Protein AF-A0A533UAG1-F1 (afdb_monomer)

Mean predicted aligned error: 14.23 Å

Nearest PDB structures (foldseek):
  2jxn-assembly1_A  TM=7.197E-01  e=2.203E-02  Saccharomyces cerevisiae
  6iqc-assembly1_A  TM=5.351E-01  e=4.562E-02  Saccharolobus solfataricus P2
  2fh0-assembly1_A  TM=7.476E-01  e=1.280E-01  Saccharomyces cerevisiae
  2k6b-assembly1_A  TM=5.299E-01  e=4.041E-02  Homo sapiens
  6iqo-assembly1_A  TM=5.199E-01  e=6.566E-02  Saccharolobus solfataricus P2

Solvent-accessible surface area (backbone atoms only — not comparable to full-atom values): 5749 Å² total; per-residue (Å²): 136,59,74,69,58,55,54,51,50,53,53,52,53,51,51,53,53,53,53,55,51,58,54,52,56,51,49,52,54,52,48,53,60,62,50,66,78,66,66,90,87,73,78,51,38,62,58,50,39,59,76,39,41,38,70,59,17,67,59,45,49,55,53,36,48,71,77,37,47,70,61,33,51,54,47,38,45,52,49,21,51,33,42,72,72,58,80,46,79,69,70,40,27,22,66,62,51,47,65,72,66,104

Radius of gyration: 24.79 Å; Cα contacts (8 Å, |Δi|>4): 69; chains: 1; bounding box: 30×22×79 Å

Sequence (102 aa):
MTEEDKELEILKAKRLREMQKNINEQQKQEDLKAQKLSSPDVPSPREILIKQLGYRGLEVLQNAETQFSNETQLVVIKLAELIQSGEVTETIDGGKLLTLIN

Foldseek 3Di:
DDPVVVVVVVVVVVVVVVVVVVVVVVVVVVVVVVCVVDDDDDDDLQRLLVVQADACQVVLLVVLCVPPVVLSVVLSNVVSVCSVVVVDPHRQYSVNSNVSSD

Structure (mmCIF, N/CA/C/O backbone):
data_AF-A0A533UAG1-F1
#
_entry.id   AF-A0A533UAG1-F1
#
loop_
_atom_site.group_PDB
_atom_site.id
_atom_site.type_symbol
_atom_site.label_atom_id
_atom_site.label_alt_id
_atom_site.label_comp_id
_atom_site.label_asym_id
_atom_site.label_entity_id
_atom_site.label_seq_id
_atom_site.pdbx_PDB_ins_code
_atom_site.Cartn_x
_atom_site.Cartn_y
_atom_site.Cartn_z
_atom_site.occupancy
_atom_site.B_iso_or_equiv
_atom_site.auth_seq_id
_atom_site.auth_comp_id
_atom_site.auth_asym_id
_atom_site.auth_atom_id
_atom_site.pdbx_PDB_model_num
ATOM 1 N N . MET A 1 1 ? 10.625 7.015 -68.670 1.00 49.84 1 MET A N 1
ATOM 2 C CA . MET A 1 1 ? 10.736 6.727 -67.227 1.00 49.84 1 MET A CA 1
ATOM 3 C C . MET A 1 1 ? 11.949 5.837 -67.062 1.00 49.84 1 MET A C 1
ATOM 5 O O . MET A 1 1 ? 11.928 4.720 -67.572 1.00 49.84 1 MET A O 1
ATOM 9 N N . THR A 1 2 ? 13.036 6.398 -66.537 1.00 57.12 2 THR A N 1
ATOM 10 C CA . THR A 1 2 ? 14.344 5.743 -66.376 1.00 57.12 2 THR A CA 1
ATOM 11 C C . THR A 1 2 ? 14.316 4.777 -65.188 1.00 57.1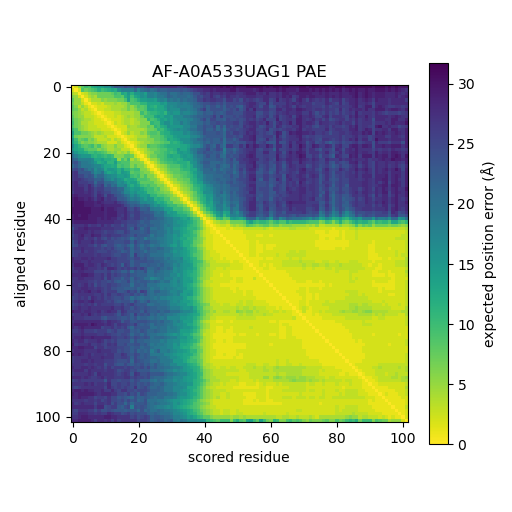2 2 THR A C 1
ATOM 13 O O . THR A 1 2 ? 13.451 4.875 -64.321 1.00 57.12 2 THR A O 1
ATOM 16 N N . GLU A 1 3 ? 15.220 3.797 -65.163 1.00 60.44 3 GLU A N 1
ATOM 17 C CA . GLU A 1 3 ? 15.302 2.797 -64.082 1.00 60.44 3 GLU A CA 1
ATOM 18 C C . GLU A 1 3 ? 15.526 3.437 -62.697 1.00 60.44 3 GLU A C 1
ATOM 20 O O . GLU A 1 3 ? 14.991 2.946 -61.705 1.00 60.44 3 GLU A O 1
ATOM 25 N N . GLU A 1 4 ? 16.179 4.603 -62.659 1.00 59.28 4 GLU A N 1
ATOM 26 C CA . GLU A 1 4 ? 16.394 5.425 -61.460 1.00 59.28 4 GLU A CA 1
ATOM 27 C C . GLU A 1 4 ? 15.088 5.910 -60.798 1.00 59.28 4 GLU A C 1
ATOM 29 O O . GLU A 1 4 ? 15.007 5.986 -59.570 1.00 59.28 4 GLU A O 1
ATOM 34 N N . ASP A 1 5 ? 14.032 6.188 -61.576 1.00 58.75 5 ASP A N 1
ATOM 35 C CA . ASP A 1 5 ? 12.728 6.589 -61.023 1.00 58.75 5 ASP A CA 1
ATOM 36 C C . ASP A 1 5 ? 12.057 5.427 -60.269 1.00 58.75 5 ASP A C 1
ATOM 38 O O . ASP A 1 5 ? 11.463 5.628 -59.207 1.00 58.75 5 ASP A O 1
ATOM 42 N N . LYS A 1 6 ? 12.212 4.189 -60.764 1.00 66.62 6 LYS A N 1
ATOM 43 C CA . LYS A 1 6 ? 11.616 2.992 -60.146 1.00 66.62 6 LYS A CA 1
ATOM 44 C C . LYS A 1 6 ? 12.292 2.635 -58.826 1.00 66.62 6 LYS A C 1
ATOM 46 O O . LYS A 1 6 ? 11.616 2.263 -57.867 1.00 66.62 6 LYS A O 1
ATOM 51 N N . GLU A 1 7 ? 13.615 2.764 -58.748 1.00 68.19 7 GLU A N 1
ATOM 52 C CA . GLU A 1 7 ? 14.356 2.537 -57.501 1.00 68.19 7 GLU A CA 1
ATOM 53 C C . GLU A 1 7 ? 13.987 3.569 -56.428 1.00 68.19 7 GLU A C 1
ATOM 55 O O . GLU A 1 7 ? 13.812 3.223 -55.252 1.00 68.19 7 GLU A O 1
ATOM 60 N N . LEU A 1 8 ? 13.776 4.824 -56.835 1.00 70.75 8 LEU A N 1
ATOM 61 C CA . LEU A 1 8 ? 13.343 5.891 -55.938 1.00 70.75 8 LEU A CA 1
ATOM 62 C C . LEU A 1 8 ? 11.929 5.643 -55.386 1.00 70.75 8 LEU A C 1
ATOM 64 O O . LEU A 1 8 ? 11.669 5.894 -54.204 1.00 70.75 8 LEU A O 1
ATOM 68 N N . GLU A 1 9 ? 11.017 5.124 -56.209 1.00 70.31 9 GLU A N 1
ATOM 69 C CA . GLU A 1 9 ? 9.668 4.730 -55.784 1.00 70.31 9 GLU A CA 1
ATOM 70 C C . GLU A 1 9 ? 9.691 3.562 -54.790 1.00 70.31 9 GLU A C 1
ATOM 72 O O . GLU A 1 9 ? 9.006 3.610 -53.761 1.00 70.31 9 GLU A O 1
ATOM 77 N N . ILE A 1 10 ? 10.533 2.552 -55.030 1.00 75.06 10 ILE A N 1
ATOM 78 C CA . ILE A 1 10 ? 10.705 1.410 -54.121 1.00 75.06 10 ILE A CA 1
ATOM 79 C C . ILE A 1 10 ? 11.248 1.877 -52.762 1.00 75.06 10 ILE A C 1
ATOM 81 O O . ILE A 1 10 ? 10.749 1.453 -51.712 1.00 75.06 10 ILE A O 1
ATOM 85 N N . LEU A 1 11 ? 12.227 2.788 -52.755 1.00 70.56 11 LEU A N 1
ATOM 86 C CA . LEU A 1 11 ? 12.818 3.311 -51.523 1.00 70.56 11 LEU A CA 1
ATOM 87 C C . LEU A 1 11 ? 11.813 4.145 -50.708 1.00 70.56 11 LEU A C 1
ATOM 89 O O . LEU A 1 11 ? 11.730 4.000 -49.484 1.00 70.56 11 LEU A O 1
ATOM 93 N N . LYS A 1 12 ? 10.989 4.963 -51.378 1.00 69.38 12 LYS A N 1
ATOM 94 C CA . LYS A 1 12 ? 9.894 5.721 -50.743 1.00 69.38 12 LYS A CA 1
ATOM 95 C C . LYS A 1 12 ? 8.833 4.792 -50.154 1.00 69.38 12 LYS A C 1
ATOM 97 O O . LYS A 1 12 ? 8.425 4.986 -49.008 1.00 69.38 12 LYS A O 1
ATOM 102 N N . ALA A 1 13 ? 8.438 3.751 -50.888 1.00 69.75 13 ALA A N 1
ATOM 103 C CA . ALA A 1 13 ? 7.471 2.761 -50.418 1.00 69.75 13 ALA A CA 1
ATOM 104 C C . ALA A 1 13 ? 7.981 1.985 -49.192 1.00 69.75 13 ALA A C 1
ATOM 106 O O . ALA A 1 13 ? 7.214 1.701 -48.268 1.00 69.75 13 ALA A O 1
ATOM 107 N N . LYS A 1 14 ? 9.281 1.670 -49.144 1.00 71.56 14 LYS A N 1
ATOM 108 C CA . LYS A 1 14 ? 9.909 1.018 -47.987 1.00 71.56 14 LYS A CA 1
ATOM 109 C C . LYS A 1 14 ? 9.887 1.924 -46.752 1.00 71.56 14 LYS A C 1
ATOM 111 O O . LYS A 1 14 ? 9.421 1.494 -45.699 1.00 71.56 14 LYS A O 1
ATOM 116 N N . ARG A 1 15 ? 10.269 3.194 -46.914 1.00 64.88 15 ARG A N 1
ATOM 117 C CA . ARG A 1 15 ? 10.298 4.184 -45.827 1.00 64.88 15 ARG A CA 1
ATOM 118 C C . ARG A 1 15 ? 8.907 4.482 -45.257 1.00 64.88 15 ARG A C 1
ATOM 120 O O . ARG A 1 15 ? 8.756 4.591 -44.043 1.00 64.88 15 ARG A O 1
ATOM 127 N N . LEU A 1 16 ? 7.883 4.566 -46.111 1.00 66.31 16 LEU A N 1
ATOM 128 C CA . LEU A 1 16 ? 6.488 4.735 -45.677 1.00 66.31 16 LEU A CA 1
ATOM 129 C C . LEU A 1 16 ? 5.990 3.529 -44.871 1.00 66.31 16 LEU A C 1
ATOM 131 O O . LEU A 1 16 ? 5.295 3.698 -43.870 1.00 66.31 16 LEU A O 1
ATOM 135 N N . ARG A 1 17 ? 6.384 2.313 -45.270 1.00 63.19 17 ARG A N 1
ATOM 136 C CA . ARG A 1 17 ? 6.028 1.078 -44.562 1.00 63.19 17 ARG A CA 1
ATOM 137 C C . ARG A 1 17 ? 6.715 0.981 -43.192 1.00 63.19 17 ARG A C 1
ATOM 139 O O . ARG A 1 17 ? 6.103 0.481 -42.255 1.00 63.19 17 ARG A O 1
ATOM 146 N N . GLU A 1 18 ? 7.944 1.479 -43.054 1.00 62.19 18 GLU A N 1
ATOM 147 C CA . GLU A 1 18 ? 8.638 1.570 -41.756 1.00 62.19 18 GLU A CA 1
ATOM 148 C C . GLU A 1 18 ? 7.990 2.600 -40.819 1.00 62.19 18 GLU A C 1
ATOM 150 O O . GLU A 1 18 ? 7.752 2.291 -39.654 1.00 62.19 18 GLU A O 1
ATOM 155 N N . MET A 1 19 ? 7.599 3.780 -41.319 1.00 62.88 19 MET A N 1
ATOM 156 C CA . MET A 1 19 ? 6.888 4.770 -40.491 1.00 62.88 19 MET A CA 1
ATOM 157 C C . MET A 1 19 ? 5.517 4.267 -40.012 1.00 62.88 19 MET A C 1
ATOM 159 O O . MET A 1 19 ? 5.153 4.496 -38.861 1.00 62.88 19 MET A O 1
ATOM 163 N N . GLN A 1 20 ? 4.771 3.542 -40.857 1.00 60.06 20 GLN A N 1
ATOM 164 C CA . GLN A 1 20 ? 3.484 2.947 -40.468 1.00 60.06 20 GLN A CA 1
ATOM 165 C C . GLN A 1 20 ? 3.626 1.888 -39.364 1.00 60.06 20 GLN A C 1
ATOM 167 O O . GLN A 1 20 ? 2.743 1.775 -38.515 1.00 60.06 20 GLN A O 1
ATOM 172 N N . LYS A 1 21 ? 4.733 1.131 -39.341 1.00 60.09 21 LYS A N 1
ATOM 173 C CA . LYS A 1 21 ? 4.994 0.154 -38.271 1.00 60.09 21 LYS A CA 1
ATOM 174 C C . LYS A 1 21 ? 5.193 0.833 -36.913 1.00 60.09 21 LYS A C 1
ATOM 176 O O . LYS A 1 21 ? 4.592 0.391 -35.939 1.00 60.09 21 LYS A O 1
ATOM 181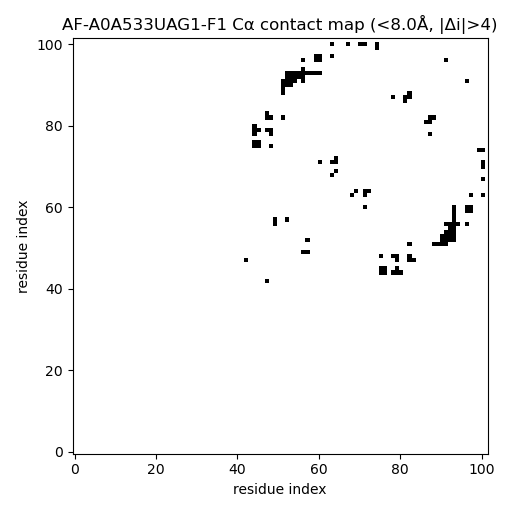 N N . ASN A 1 22 ? 5.933 1.942 -36.869 1.00 54.50 22 ASN A N 1
ATOM 182 C CA . ASN A 1 22 ? 6.213 2.650 -35.615 1.00 54.50 22 ASN A CA 1
ATOM 183 C C . ASN A 1 22 ? 4.961 3.288 -34.987 1.00 54.50 22 ASN A C 1
ATOM 185 O O . ASN A 1 22 ? 4.846 3.330 -33.766 1.00 54.50 22 ASN A O 1
ATOM 189 N N . ILE A 1 23 ? 4.005 3.747 -35.804 1.00 55.31 23 ILE A N 1
ATOM 190 C CA . ILE A 1 23 ? 2.744 4.327 -35.306 1.00 55.31 23 ILE A CA 1
ATOM 191 C C . ILE A 1 23 ? 1.846 3.241 -34.687 1.00 55.31 23 ILE A C 1
ATOM 193 O O . ILE A 1 23 ? 1.238 3.460 -33.641 1.00 55.31 23 ILE A O 1
ATOM 197 N N . ASN A 1 24 ? 1.807 2.047 -35.285 1.00 53.19 24 ASN A N 1
ATOM 198 C CA . ASN A 1 24 ? 0.982 0.936 -34.801 1.00 53.19 24 ASN A CA 1
ATOM 199 C C . ASN A 1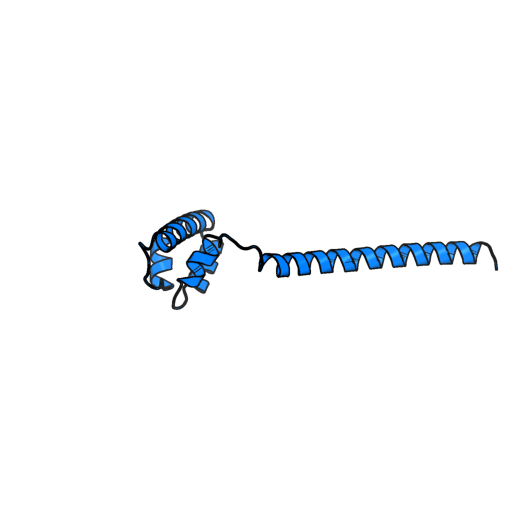 24 ? 1.528 0.332 -33.488 1.00 53.19 24 ASN A C 1
ATOM 201 O O . ASN A 1 24 ? 0.766 -0.051 -32.604 1.00 53.19 24 ASN A O 1
ATOM 205 N N . GLU A 1 25 ? 2.852 0.292 -33.307 1.00 53.41 25 GLU A N 1
ATOM 206 C CA . GLU A 1 25 ? 3.464 -0.191 -32.058 1.00 53.41 25 GLU A CA 1
ATOM 207 C C . GLU A 1 25 ? 3.240 0.757 -30.869 1.00 53.41 25 GLU A C 1
ATOM 209 O O . GLU A 1 25 ? 3.057 0.283 -29.746 1.00 53.41 25 GLU A O 1
ATOM 214 N N . GLN A 1 26 ? 3.192 2.073 -31.104 1.00 51.75 26 GLN A N 1
ATOM 215 C CA . GLN A 1 26 ? 2.866 3.057 -30.065 1.00 51.75 26 GLN A CA 1
ATOM 216 C C . GLN A 1 26 ? 1.386 2.998 -29.673 1.00 51.75 26 GLN A C 1
ATOM 218 O O . GLN A 1 26 ? 1.085 2.907 -28.484 1.00 51.75 26 GLN A O 1
ATOM 223 N N . GLN A 1 27 ? 0.475 2.917 -30.650 1.00 51.53 27 GLN A N 1
ATOM 224 C CA . GLN A 1 27 ? -0.961 2.761 -30.380 1.00 51.53 27 GLN A CA 1
ATOM 225 C C . GLN A 1 27 ? -1.253 1.463 -29.624 1.00 51.53 27 GLN A C 1
ATOM 227 O O . GLN A 1 27 ? -1.928 1.487 -28.603 1.00 51.53 27 GLN A O 1
ATOM 232 N N . LYS A 1 28 ? -0.621 0.343 -30.001 1.00 49.56 28 LYS A N 1
ATOM 233 C CA . LYS A 1 28 ? -0.781 -0.925 -29.278 1.00 49.56 28 LYS A CA 1
ATOM 234 C C . LYS A 1 28 ? -0.295 -0.853 -27.823 1.00 49.56 28 LYS A C 1
ATOM 236 O O . LYS A 1 28 ? -0.856 -1.539 -26.976 1.00 49.56 28 LYS A O 1
ATOM 241 N N . GLN A 1 29 ? 0.715 -0.042 -27.497 1.00 51.03 29 GLN A N 1
ATOM 242 C CA . GLN A 1 29 ? 1.153 0.153 -26.106 1.00 51.03 29 GLN A CA 1
ATOM 243 C C . GLN A 1 29 ? 0.210 1.058 -25.299 1.00 51.03 29 GLN A C 1
ATOM 245 O O . GLN A 1 29 ? 0.050 0.839 -24.096 1.00 51.03 29 GLN A O 1
ATOM 250 N N . GLU A 1 30 ? -0.426 2.040 -25.936 1.00 50.69 30 GLU A N 1
ATOM 251 C CA . GLU A 1 30 ? -1.437 2.897 -25.306 1.00 50.69 30 GLU A CA 1
ATOM 252 C C . GLU A 1 30 ? -2.769 2.153 -25.120 1.00 50.69 30 GLU A C 1
ATOM 254 O O . GLU A 1 30 ? -3.340 2.192 -24.029 1.00 50.69 30 GLU A O 1
ATOM 259 N N . ASP A 1 31 ? -3.183 1.352 -26.104 1.00 48.16 31 ASP A N 1
ATOM 260 C CA . ASP A 1 31 ? -4.330 0.447 -26.007 1.00 48.16 31 ASP A CA 1
ATOM 261 C C . ASP A 1 31 ? -4.100 -0.649 -24.959 1.00 48.16 31 ASP A C 1
ATOM 263 O O . ASP A 1 31 ? -5.003 -0.944 -24.190 1.00 48.16 31 ASP A O 1
ATOM 267 N N . LEU A 1 32 ? -2.890 -1.206 -24.815 1.00 49.22 32 LEU A N 1
ATOM 268 C CA . LEU A 1 32 ? -2.580 -2.151 -23.726 1.00 49.22 32 LEU A CA 1
ATOM 269 C C . LEU A 1 32 ? -2.602 -1.492 -22.334 1.00 49.22 32 LEU A C 1
ATOM 271 O O . LEU A 1 32 ? -2.886 -2.170 -21.343 1.00 49.22 32 LEU A O 1
ATOM 275 N N . LYS A 1 33 ? -2.318 -0.185 -22.230 1.00 47.88 33 LYS A N 1
ATOM 276 C CA . LYS A 1 33 ? -2.474 0.579 -20.978 1.00 47.88 33 LYS A CA 1
ATOM 277 C C . LYS A 1 33 ? -3.942 0.899 -20.686 1.00 47.88 33 LYS A C 1
ATOM 279 O O . LYS A 1 33 ? -4.336 0.825 -19.527 1.00 47.88 33 LYS A O 1
ATOM 284 N N . ALA A 1 34 ? -4.747 1.180 -21.710 1.00 47.66 34 ALA A N 1
ATOM 285 C CA . ALA A 1 34 ? -6.187 1.402 -21.573 1.00 47.66 34 ALA A CA 1
ATOM 286 C C . ALA A 1 34 ? -6.973 0.094 -21.340 1.00 47.66 34 ALA A C 1
ATOM 288 O O . ALA A 1 34 ? -7.948 0.081 -20.597 1.00 47.66 34 ALA A O 1
ATOM 289 N N . GLN A 1 35 ? -6.523 -1.027 -21.907 1.00 43.78 35 GLN A N 1
ATOM 290 C CA . GLN A 1 35 ? -7.190 -2.334 -21.851 1.00 43.78 35 GLN A CA 1
ATOM 291 C C . GLN A 1 35 ? -6.813 -3.156 -20.603 1.00 43.78 35 GLN A C 1
ATOM 293 O O . GLN A 1 35 ? -7.523 -4.095 -20.248 1.00 43.78 35 GLN A O 1
ATOM 298 N N . LYS A 1 36 ? -5.765 -2.761 -19.859 1.00 45.22 36 LYS A N 1
ATOM 299 C CA . LYS A 1 36 ? -5.512 -3.253 -18.488 1.00 45.22 36 LYS A CA 1
ATOM 300 C C . LYS A 1 36 ? -6.526 -2.749 -17.451 1.00 45.22 36 LYS A C 1
ATOM 302 O O . LYS A 1 36 ? -6.567 -3.305 -16.362 1.00 45.22 36 LYS A O 1
ATOM 307 N N . LEU A 1 37 ? -7.364 -1.759 -17.777 1.00 50.41 37 LEU A N 1
ATOM 308 C CA . LEU A 1 37 ? -8.502 -1.367 -16.929 1.00 50.41 37 LEU A CA 1
ATOM 309 C C . LEU A 1 37 ? -9.708 -2.318 -17.061 1.00 50.41 37 LEU A C 1
ATOM 311 O O . LEU A 1 37 ? -10.703 -2.141 -16.364 1.00 50.41 37 LEU A O 1
ATOM 315 N N . SER A 1 38 ? -9.646 -3.319 -17.943 1.00 49.69 38 SER A N 1
ATOM 316 C CA . SER A 1 38 ? -10.788 -4.174 -18.276 1.00 49.69 38 SER A CA 1
ATOM 317 C C . SER A 1 38 ? -10.413 -5.653 -18.379 1.00 49.69 38 SER A C 1
ATOM 319 O O . SER A 1 38 ? -10.763 -6.327 -19.344 1.00 49.69 38 SER A O 1
ATOM 321 N N . SER A 1 39 ? -9.714 -6.176 -17.373 1.00 52.06 39 SER A N 1
ATOM 322 C CA . SER A 1 39 ? -9.827 -7.591 -17.012 1.00 52.06 39 SER A CA 1
ATOM 323 C C . SER A 1 39 ? -10.716 -7.701 -15.767 1.00 52.06 39 SER A C 1
ATOM 325 O O . SER A 1 39 ? -10.271 -7.286 -14.696 1.00 52.06 39 SER A O 1
ATOM 327 N N . PRO A 1 40 ? -11.948 -8.234 -15.854 1.00 65.31 40 PRO A N 1
ATOM 328 C CA . PRO A 1 40 ? -12.570 -8.849 -14.684 1.00 65.31 40 PRO A CA 1
ATOM 329 C C . PRO A 1 40 ? -11.705 -10.089 -14.365 1.00 65.31 40 PRO A C 1
ATOM 331 O O . PRO A 1 40 ? -11.322 -10.824 -15.269 1.00 65.31 40 PRO A O 1
ATOM 334 N N . ASP A 1 41 ? -11.182 -10.302 -13.159 1.00 63.53 41 ASP A N 1
ATOM 335 C CA . ASP A 1 41 ? -12.031 -10.620 -12.012 1.00 63.53 41 ASP A CA 1
ATOM 336 C C . ASP A 1 41 ? -11.339 -10.474 -10.638 1.00 63.53 41 ASP A C 1
ATOM 338 O O . ASP A 1 41 ? -11.960 -10.752 -9.621 1.00 63.53 41 ASP A O 1
ATOM 342 N N . VAL A 1 42 ? -10.073 -10.043 -10.546 1.00 70.81 42 VAL A N 1
ATOM 343 C CA . VAL A 1 42 ? -9.409 -9.902 -9.233 1.00 70.81 42 VAL A CA 1
ATOM 344 C C . VAL A 1 42 ? -8.645 -8.581 -9.157 1.00 70.81 42 VAL A C 1
ATOM 346 O O . VAL A 1 42 ? -7.651 -8.424 -9.869 1.00 70.81 42 VAL A O 1
ATOM 349 N N . PRO A 1 43 ? -9.088 -7.616 -8.327 1.00 84.75 43 PRO A N 1
ATOM 350 C CA . PRO A 1 43 ? -8.331 -6.391 -8.108 1.00 84.75 43 PRO A CA 1
ATOM 351 C C . PRO 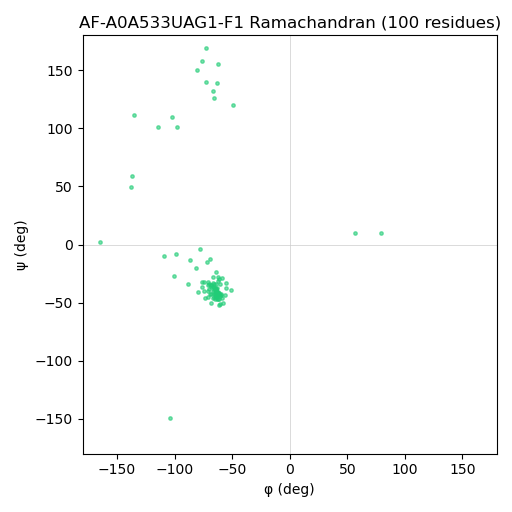A 1 43 ? -6.985 -6.731 -7.459 1.00 84.75 43 PRO A C 1
ATOM 353 O O . PRO A 1 43 ? -6.906 -7.576 -6.566 1.00 84.75 43 PRO A O 1
ATOM 356 N N . SER A 1 44 ? -5.915 -6.074 -7.898 1.00 93.31 44 SER A N 1
ATOM 357 C CA . SER A 1 44 ? -4.600 -6.250 -7.281 1.00 93.31 44 SER A CA 1
ATOM 358 C C . SER A 1 44 ? -4.620 -5.802 -5.809 1.00 93.31 44 SER A C 1
ATOM 360 O O . SER A 1 44 ? -5.411 -4.923 -5.447 1.00 93.31 44 SER A O 1
ATOM 362 N N . PRO A 1 45 ? -3.723 -6.327 -4.949 1.00 94.62 45 PRO A N 1
ATOM 363 C CA . PRO A 1 45 ? -3.647 -5.923 -3.542 1.00 94.62 45 PRO A CA 1
ATOM 364 C C . PRO A 1 45 ? -3.578 -4.405 -3.344 1.00 94.62 45 PRO A C 1
ATOM 366 O O . PRO A 1 45 ? -4.244 -3.829 -2.486 1.00 94.62 45 PRO A O 1
ATOM 369 N N . ARG A 1 46 ? -2.832 -3.732 -4.222 1.00 95.25 46 ARG A N 1
ATOM 370 C CA . ARG A 1 46 ? -2.722 -2.277 -4.236 1.00 95.25 46 ARG A CA 1
ATOM 371 C C . ARG A 1 46 ? -4.053 -1.595 -4.550 1.00 95.25 46 ARG A C 1
ATOM 373 O O . ARG A 1 46 ? -4.409 -0.628 -3.886 1.00 95.25 46 ARG A O 1
ATOM 380 N N . GLU A 1 47 ? -4.791 -2.074 -5.547 1.00 95.12 47 GLU A N 1
ATOM 381 C CA . GLU A 1 47 ? -6.097 -1.510 -5.913 1.00 95.12 47 GLU A CA 1
ATOM 382 C C . GLU A 1 47 ? -7.146 -1.726 -4.822 1.00 95.12 47 GLU A C 1
ATOM 384 O O . GLU A 1 47 ? -7.967 -0.838 -4.591 1.00 95.12 47 GLU A O 1
ATOM 389 N N . ILE A 1 48 ? -7.106 -2.873 -4.137 1.00 94.88 48 ILE A N 1
ATOM 390 C CA . ILE A 1 48 ?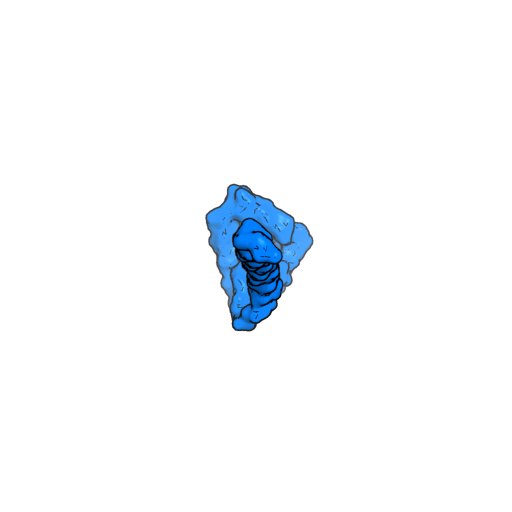 -7.953 -3.147 -2.969 1.00 94.88 48 ILE A CA 1
ATOM 391 C C . ILE A 1 48 ? -7.661 -2.125 -1.874 1.00 94.88 48 ILE A C 1
ATOM 393 O O . ILE A 1 48 ? -8.581 -1.469 -1.389 1.00 94.88 48 ILE A O 1
ATOM 397 N N . LEU A 1 49 ? -6.383 -1.940 -1.534 1.00 95.56 49 LEU A N 1
ATOM 398 C CA . LEU A 1 49 ? -5.982 -0.992 -0.504 1.00 95.56 49 LEU A CA 1
ATOM 399 C C . LEU A 1 49 ? -6.379 0.443 -0.866 1.00 95.56 49 LEU A C 1
ATOM 401 O O . LEU A 1 49 ? -6.973 1.121 -0.036 1.00 95.56 49 LEU A O 1
ATOM 405 N N . ILE A 1 50 ? -6.123 0.897 -2.100 1.00 95.81 50 ILE A N 1
ATOM 406 C CA . ILE A 1 50 ? -6.438 2.267 -2.551 1.00 95.81 50 ILE A CA 1
ATOM 407 C C . ILE A 1 50 ? -7.915 2.612 -2.359 1.00 95.81 50 ILE A C 1
ATOM 409 O O . ILE A 1 50 ? -8.222 3.737 -1.972 1.00 95.81 50 ILE A O 1
ATOM 413 N N . LYS A 1 51 ? -8.826 1.656 -2.583 1.00 95.00 51 LYS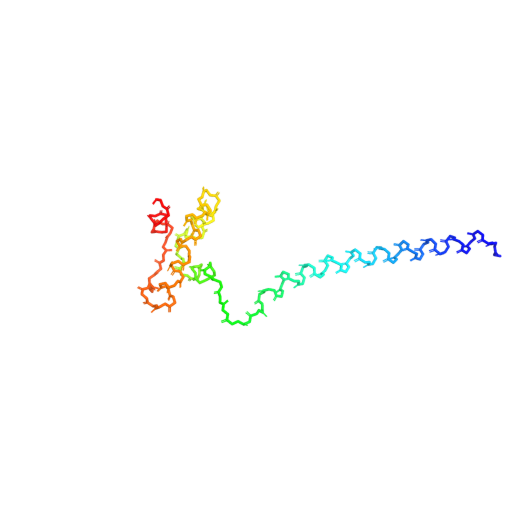 A N 1
ATOM 414 C CA . LYS A 1 51 ? -10.269 1.857 -2.365 1.00 95.00 51 LYS A CA 1
ATOM 415 C C . LYS A 1 51 ? -10.626 2.108 -0.895 1.00 95.00 51 LYS A C 1
ATOM 417 O O . LYS A 1 51 ? -11.657 2.716 -0.631 1.00 95.00 51 LYS A O 1
ATOM 422 N N . GLN A 1 52 ? -9.777 1.665 0.030 1.00 95.25 52 GLN A N 1
ATOM 423 C CA . GLN A 1 52 ? -9.961 1.780 1.476 1.00 95.25 52 GLN A CA 1
ATOM 424 C C . GLN A 1 52 ? -9.181 2.956 2.098 1.00 95.25 52 GLN A C 1
ATOM 426 O O . GLN A 1 52 ? -9.352 3.261 3.283 1.00 95.25 52 GLN A O 1
ATOM 431 N N . LEU A 1 53 ? -8.317 3.628 1.328 1.00 97.19 53 LEU A N 1
ATOM 432 C CA . LEU A 1 53 ? -7.505 4.738 1.826 1.00 97.19 53 LEU A CA 1
ATOM 433 C C . LEU A 1 53 ? -8.338 6.004 2.057 1.00 97.19 53 LEU A C 1
ATOM 435 O O . LEU A 1 53 ? -9.189 6.384 1.256 1.00 97.19 53 LEU A O 1
ATOM 4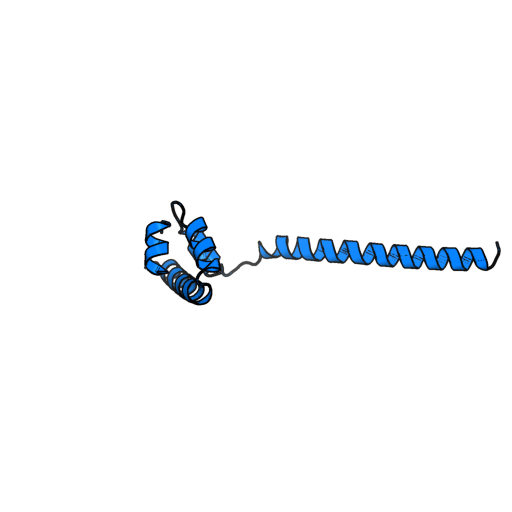39 N N . GLY A 1 54 ? -8.034 6.689 3.155 1.00 95.31 54 GLY A N 1
ATOM 440 C CA . GLY A 1 54 ? -8.611 7.973 3.537 1.00 95.31 54 GLY A CA 1
ATOM 441 C C . GLY A 1 54 ? -7.673 9.146 3.293 1.00 95.31 54 GLY A C 1
ATOM 442 O O . GLY A 1 54 ? -6.831 9.139 2.393 1.00 95.31 54 GLY A O 1
ATOM 443 N N . TYR A 1 55 ? -7.810 10.173 4.137 1.00 97.25 55 TYR A N 1
ATOM 444 C CA . TYR A 1 55 ? -7.042 11.413 4.042 1.00 97.25 55 TYR A CA 1
ATOM 445 C C . TYR A 1 55 ? -5.538 11.145 3.898 1.00 97.25 55 TYR A C 1
ATOM 447 O O . TYR A 1 55 ? -4.920 10.524 4.762 1.00 97.25 55 TYR A O 1
ATOM 455 N N . ARG A 1 56 ? -4.963 11.615 2.784 1.00 96.81 56 ARG A N 1
ATOM 456 C CA . ARG A 1 56 ? -3.542 11.478 2.411 1.00 96.81 56 ARG A CA 1
ATOM 457 C C . ARG A 1 56 ? -2.998 10.045 2.332 1.00 96.81 56 ARG A C 1
ATOM 459 O O . ARG A 1 56 ? -1.796 9.877 2.149 1.00 96.81 56 ARG A O 1
ATOM 466 N N . GLY A 1 57 ? -3.843 9.013 2.396 1.00 96.38 57 GLY A N 1
ATOM 467 C CA . GLY A 1 57 ? -3.396 7.618 2.351 1.00 96.38 57 GLY A CA 1
ATOM 468 C C . GLY A 1 57 ? -2.641 7.285 1.064 1.00 96.38 57 GLY A C 1
ATOM 469 O O . GLY A 1 57 ? -1.582 6.671 1.109 1.00 96.38 57 GLY A O 1
ATOM 470 N N . LEU A 1 58 ? -3.128 7.767 -0.083 1.00 96.81 58 LEU A N 1
ATOM 471 C CA . LEU A 1 58 ? -2.490 7.529 -1.379 1.00 96.81 58 LEU A CA 1
ATOM 472 C C . LEU A 1 58 ? -1.106 8.199 -1.504 1.00 96.81 58 LEU A C 1
ATOM 474 O O . LEU A 1 58 ? -0.208 7.625 -2.117 1.00 96.81 58 LEU A O 1
ATOM 478 N N . GLU A 1 59 ? -0.926 9.393 -0.932 1.00 96.38 59 GLU A N 1
ATOM 479 C CA . GLU A 1 59 ? 0.373 10.085 -0.921 1.00 96.38 59 GLU A CA 1
ATOM 480 C C . GLU A 1 59 ? 1.386 9.328 -0.063 1.00 96.38 59 GLU A C 1
ATOM 482 O O . GLU A 1 59 ? 2.522 9.109 -0.479 1.00 96.38 59 GLU A O 1
ATOM 487 N N . VAL A 1 60 ? 0.961 8.904 1.131 1.00 96.81 60 VAL A N 1
ATOM 488 C CA . VAL A 1 60 ? 1.803 8.126 2.045 1.00 96.81 60 VAL A CA 1
ATOM 489 C C . VAL A 1 60 ? 2.183 6.794 1.411 1.00 96.81 60 VAL A C 1
ATOM 491 O O . VAL A 1 60 ? 3.358 6.442 1.444 1.00 96.81 60 VAL A O 1
ATOM 494 N N . LEU A 1 61 ? 1.231 6.106 0.771 1.00 97.00 61 LEU A N 1
ATOM 495 C CA . LEU A 1 61 ? 1.494 4.855 0.063 1.00 97.00 61 LEU A CA 1
ATOM 496 C C . LEU A 1 61 ? 2.563 5.035 -1.021 1.00 97.00 61 LEU A C 1
ATOM 498 O O . LEU A 1 61 ? 3.535 4.293 -1.035 1.00 97.00 61 LEU A O 1
ATOM 502 N N . GLN A 1 62 ? 2.432 6.043 -1.888 1.00 96.69 62 GLN A N 1
ATOM 503 C CA . GLN A 1 62 ? 3.409 6.290 -2.960 1.00 96.69 62 GLN A CA 1
ATOM 504 C C . GLN A 1 62 ? 4.802 6.643 -2.418 1.00 96.69 62 GLN A C 1
ATOM 506 O O . GLN A 1 62 ? 5.822 6.176 -2.933 1.00 96.69 62 GLN A O 1
ATOM 511 N N . ASN A 1 63 ? 4.855 7.454 -1.359 1.00 96.50 63 ASN A N 1
ATOM 512 C CA . ASN A 1 63 ? 6.114 7.812 -0.709 1.00 96.50 63 ASN A CA 1
ATOM 513 C C . ASN A 1 63 ? 6.790 6.588 -0.080 1.00 96.50 63 ASN A C 1
ATOM 515 O O . ASN A 1 63 ? 8.004 6.431 -0.203 1.00 96.50 63 ASN A O 1
ATOM 519 N N . ALA A 1 64 ? 6.004 5.722 0.557 1.00 95.62 64 ALA A N 1
ATOM 520 C CA . ALA A 1 64 ? 6.459 4.470 1.140 1.00 95.62 64 ALA A CA 1
ATOM 521 C C . ALA A 1 64 ? 6.939 3.473 0.077 1.00 95.62 64 ALA A C 1
ATOM 523 O O . ALA A 1 64 ? 8.034 2.938 0.207 1.00 95.62 64 ALA A O 1
ATOM 524 N N . GLU A 1 65 ? 6.195 3.300 -1.021 1.00 95.06 65 GLU A N 1
ATOM 525 C CA . GLU A 1 65 ? 6.590 2.455 -2.160 1.00 95.06 65 GLU A CA 1
ATOM 526 C C . GLU A 1 65 ? 7.964 2.875 -2.720 1.00 95.06 65 GLU A C 1
ATOM 528 O O . GLU A 1 65 ? 8.746 2.027 -3.154 1.00 95.06 65 GLU A O 1
ATOM 533 N N . THR A 1 66 ? 8.272 4.176 -2.668 1.00 95.25 66 THR A N 1
ATOM 534 C CA . THR A 1 66 ? 9.549 4.742 -3.131 1.00 95.25 66 THR A CA 1
ATOM 535 C C . THR A 1 66 ? 10.685 4.562 -2.118 1.00 95.25 66 THR A C 1
ATOM 537 O O . THR A 1 66 ? 11.814 4.283 -2.513 1.00 95.25 66 THR A O 1
ATOM 540 N N . GLN A 1 67 ? 10.415 4.743 -0.821 1.00 93.75 67 GLN A N 1
ATOM 541 C CA . GLN A 1 67 ? 11.441 4.725 0.234 1.00 93.75 67 GLN A CA 1
ATOM 542 C C . GLN A 1 67 ? 11.717 3.319 0.793 1.00 93.75 67 GLN A C 1
ATOM 544 O O . GLN A 1 67 ? 12.858 3.009 1.125 1.00 93.75 67 GLN A O 1
ATOM 549 N N . PHE A 1 68 ? 10.691 2.469 0.861 1.00 93.19 68 PHE A N 1
ATOM 550 C CA . PHE A 1 68 ? 10.688 1.166 1.534 1.00 93.19 68 PHE A CA 1
ATOM 551 C C . PHE A 1 68 ? 9.978 0.118 0.665 1.00 93.19 68 PHE A C 1
ATOM 553 O O . PHE A 1 68 ? 8.944 -0.429 1.045 1.00 93.19 68 PHE A O 1
ATOM 560 N N . SER A 1 69 ? 10.465 -0.108 -0.560 1.00 90.25 69 SER A N 1
ATOM 561 C CA . SER A 1 69 ? 9.726 -0.876 -1.577 1.00 90.25 69 SER A CA 1
ATOM 562 C C . SER A 1 69 ? 9.334 -2.292 -1.122 1.00 90.25 69 SER A C 1
ATOM 564 O O . SER A 1 69 ? 8.185 -2.698 -1.304 1.00 90.25 69 SER A O 1
ATOM 566 N N . ASN A 1 70 ? 10.245 -3.027 -0.474 1.00 92.25 70 ASN A N 1
ATOM 567 C CA . ASN A 1 70 ? 10.003 -4.415 -0.065 1.00 92.25 70 ASN A CA 1
ATOM 568 C C . ASN A 1 70 ? 9.040 -4.500 1.128 1.00 92.25 70 ASN A C 1
ATOM 570 O O . ASN A 1 70 ? 8.097 -5.294 1.122 1.00 92.25 70 ASN A O 1
ATOM 574 N N . GLU A 1 71 ? 9.269 -3.668 2.143 1.00 92.38 71 GLU A N 1
ATOM 575 C CA . GLU A 1 71 ? 8.458 -3.580 3.356 1.00 92.38 71 GLU A CA 1
ATOM 576 C C . GLU A 1 71 ? 7.038 -3.131 3.011 1.00 92.38 71 GLU A C 1
ATOM 578 O O . GLU A 1 71 ? 6.059 -3.769 3.406 1.00 92.38 71 GLU A O 1
ATOM 583 N N . THR A 1 72 ? 6.926 -2.093 2.179 1.00 95.06 72 THR A N 1
ATOM 584 C CA . THR A 1 72 ? 5.640 -1.569 1.714 1.00 95.06 72 THR A CA 1
ATOM 585 C C . THR A 1 72 ? 4.873 -2.625 0.931 1.00 95.06 72 THR A C 1
ATOM 587 O O . THR A 1 72 ? 3.679 -2.797 1.164 1.00 95.06 72 THR A O 1
ATOM 590 N N . GLN A 1 73 ? 5.532 -3.396 0.057 1.00 95.25 73 GLN A N 1
ATOM 591 C CA . GLN A 1 73 ? 4.864 -4.462 -0.694 1.00 95.25 73 GLN A CA 1
ATOM 592 C C . GLN A 1 73 ? 4.241 -5.512 0.239 1.00 95.25 73 GLN A C 1
ATOM 594 O O . GLN A 1 73 ? 3.101 -5.929 0.023 1.00 95.25 73 GLN A O 1
ATOM 599 N N . LEU A 1 74 ? 4.958 -5.925 1.289 1.00 95.69 74 LEU A N 1
ATOM 600 C CA . LEU A 1 74 ? 4.449 -6.902 2.254 1.00 95.69 74 LEU A CA 1
ATOM 601 C C . LEU A 1 74 ? 3.234 -6.362 3.020 1.00 95.69 74 LEU A C 1
ATOM 603 O O . LEU A 1 74 ? 2.248 -7.080 3.195 1.00 95.69 74 LEU A O 1
ATOM 607 N N . VAL A 1 75 ? 3.294 -5.101 3.455 1.00 95.69 75 VAL A N 1
ATOM 608 C CA . VAL A 1 75 ? 2.187 -4.434 4.156 1.00 95.69 75 VAL A CA 1
ATOM 609 C C . VAL A 1 75 ? 0.967 -4.301 3.244 1.00 95.69 75 VAL A C 1
ATOM 611 O O . VAL A 1 75 ? -0.142 -4.612 3.672 1.00 95.69 75 VAL A O 1
ATOM 614 N N . VAL A 1 76 ? 1.156 -3.922 1.977 1.00 96.44 76 VAL A N 1
ATOM 615 C CA . VAL A 1 76 ? 0.073 -3.807 0.985 1.00 96.44 76 VAL A CA 1
ATOM 616 C C . VAL A 1 76 ? -0.631 -5.144 0.766 1.00 96.44 76 VAL A C 1
ATOM 618 O O . VAL A 1 76 ? -1.860 -5.181 0.745 1.00 96.44 76 VAL A O 1
ATOM 621 N N . ILE A 1 77 ? 0.123 -6.241 0.633 1.00 96.50 77 ILE A N 1
ATOM 622 C CA . ILE A 1 77 ? -0.451 -7.584 0.463 1.00 96.50 77 ILE A CA 1
ATOM 623 C C . ILE A 1 77 ? -1.299 -7.958 1.682 1.00 96.50 77 ILE A C 1
ATOM 625 O O . ILE A 1 77 ? -2.475 -8.277 1.526 1.00 96.50 77 ILE A O 1
ATOM 629 N N . LYS A 1 78 ? -0.743 -7.836 2.893 1.00 96.69 78 LYS A N 1
ATOM 630 C CA . LYS A 1 78 ? -1.460 -8.179 4.131 1.00 96.69 78 LYS A CA 1
ATOM 631 C C . LYS A 1 78 ? -2.698 -7.316 4.351 1.00 96.69 78 LYS A C 1
ATOM 633 O O . LYS A 1 78 ? -3.747 -7.830 4.717 1.00 96.69 78 LYS A O 1
ATOM 638 N N . LEU A 1 79 ? -2.601 -6.008 4.116 1.00 96.25 79 LEU A N 1
ATOM 639 C CA . LEU A 1 79 ? -3.755 -5.120 4.242 1.00 96.25 79 LEU A CA 1
ATOM 640 C C . LEU A 1 79 ? -4.847 -5.477 3.237 1.00 96.25 79 LEU A C 1
ATOM 642 O O . LEU A 1 79 ? -6.017 -5.488 3.599 1.00 96.25 79 LEU A O 1
ATOM 646 N N . ALA A 1 80 ? -4.489 -5.813 2.000 1.00 96.00 80 ALA A N 1
ATOM 647 C CA . ALA A 1 80 ? -5.466 -6.249 1.013 1.00 96.00 80 ALA A CA 1
ATOM 648 C C . ALA A 1 80 ? -6.148 -7.570 1.394 1.00 96.00 80 ALA A C 1
ATOM 650 O O . ALA A 1 80 ? -7.339 -7.731 1.136 1.00 96.00 80 ALA A O 1
ATOM 651 N N . GLU A 1 81 ? -5.421 -8.511 1.998 1.00 96.12 81 GLU A N 1
ATOM 652 C CA . GLU A 1 81 ? -5.995 -9.750 2.539 1.00 96.12 81 GLU A CA 1
ATOM 653 C C . GLU A 1 81 ? -7.000 -9.448 3.658 1.00 96.12 81 GLU A C 1
ATOM 655 O O . GLU A 1 81 ? -8.128 -9.930 3.598 1.00 96.12 81 GLU A O 1
ATOM 660 N N . LEU A 1 82 ? -6.637 -8.580 4.608 1.00 96.69 82 LEU A N 1
ATOM 661 C CA . LEU A 1 82 ? -7.506 -8.178 5.724 1.00 96.69 82 LEU A CA 1
ATOM 662 C C . LEU A 1 82 ? -8.747 -7.387 5.277 1.00 96.69 82 LEU A C 1
ATOM 664 O O . LEU A 1 82 ? -9.819 -7.501 5.871 1.00 96.69 82 LEU A O 1
ATOM 668 N N . ILE A 1 83 ? -8.623 -6.573 4.227 1.00 95.56 83 ILE A N 1
ATOM 669 C CA . ILE A 1 83 ? -9.760 -5.856 3.633 1.00 95.56 83 ILE A CA 1
ATOM 670 C C . ILE A 1 83 ? -10.699 -6.848 2.939 1.00 95.56 83 ILE A C 1
ATOM 672 O O . ILE A 1 83 ? -11.916 -6.756 3.086 1.00 95.56 83 ILE A O 1
ATOM 676 N N . GLN A 1 84 ? -10.152 -7.821 2.205 1.00 94.50 84 GLN A N 1
ATOM 677 C CA . GLN A 1 84 ? -10.951 -8.848 1.530 1.00 94.50 84 GLN A CA 1
ATOM 678 C C . GLN A 1 84 ? -11.631 -9.813 2.508 1.00 94.50 84 GLN A C 1
A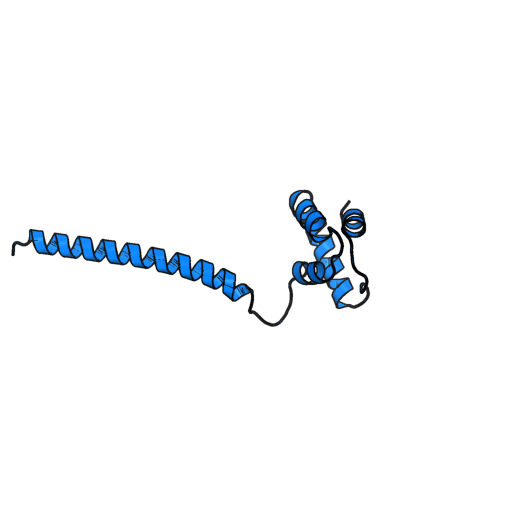TOM 680 O O . GLN A 1 84 ? -12.752 -10.239 2.240 1.00 94.50 84 GLN A O 1
ATOM 685 N N . SER A 1 85 ? -10.987 -10.148 3.633 1.00 95.94 85 SER A N 1
ATOM 686 C CA . SER A 1 85 ? -11.587 -10.984 4.683 1.00 95.94 85 SER A CA 1
ATOM 687 C C . SER A 1 85 ? -12.677 -10.255 5.477 1.00 95.94 85 SER A C 1
ATOM 689 O O . SER A 1 85 ? -13.466 -10.898 6.168 1.00 95.94 85 SER A O 1
ATOM 691 N N . GLY A 1 86 ? -12.751 -8.924 5.362 1.00 94.19 86 GLY A N 1
ATOM 692 C CA . GLY A 1 86 ? -13.669 -8.083 6.128 1.00 94.19 86 GLY A CA 1
ATOM 693 C C . GLY A 1 86 ? -13.200 -7.806 7.558 1.00 94.19 86 GLY A C 1
ATOM 694 O O . GLY A 1 86 ? -13.966 -7.259 8.346 1.00 94.19 86 GLY A O 1
ATOM 695 N N . GLU A 1 87 ? -11.958 -8.153 7.904 1.00 95.12 87 GLU A N 1
ATOM 696 C CA . GLU A 1 87 ? -11.351 -7.801 9.194 1.00 95.12 87 GLU A CA 1
ATOM 697 C C . GLU A 1 87 ? -11.044 -6.304 9.284 1.00 95.12 87 GLU A C 1
ATOM 699 O O . GLU A 1 87 ? -11.145 -5.707 10.356 1.00 95.12 87 GLU A O 1
ATOM 704 N N . VAL A 1 88 ? -10.709 -5.680 8.151 1.00 94.00 88 VAL A N 1
ATOM 705 C CA . VAL A 1 88 ? -10.502 -4.234 8.043 1.00 94.00 88 VAL A CA 1
ATOM 706 C C . VAL A 1 88 ? -11.575 -3.634 7.146 1.00 94.00 88 VAL A C 1
ATOM 708 O O . VAL A 1 88 ? -11.496 -3.684 5.921 1.00 94.00 88 VAL A O 1
ATOM 711 N N . THR A 1 89 ? -12.576 -3.021 7.773 1.00 92.94 89 THR A N 1
ATOM 712 C CA . THR A 1 89 ? -13.650 -2.284 7.083 1.00 92.94 89 THR A CA 1
ATOM 713 C C . THR A 1 89 ? -13.554 -0.774 7.281 1.00 92.94 89 THR A C 1
ATOM 715 O O . THR A 1 89 ? -14.291 -0.020 6.647 1.00 92.94 89 THR A O 1
ATOM 718 N N . GLU A 1 90 ? -12.676 -0.313 8.174 1.00 93.31 90 GLU A N 1
ATOM 719 C CA . GLU A 1 90 ? -12.475 1.107 8.459 1.00 93.31 90 GLU A CA 1
ATOM 720 C C . GLU A 1 90 ? -11.570 1.777 7.425 1.00 93.31 90 GLU A C 1
ATOM 722 O O . GLU A 1 90 ? -10.681 1.153 6.844 1.00 93.31 90 GLU A O 1
ATOM 727 N N . THR A 1 91 ? -11.788 3.069 7.191 1.00 95.19 91 THR A N 1
ATOM 728 C CA . THR A 1 91 ? -10.922 3.854 6.315 1.00 95.19 91 THR A CA 1
ATOM 729 C C . THR A 1 91 ? -9.526 4.001 6.927 1.00 95.19 91 THR A C 1
ATOM 731 O O . THR A 1 91 ? -9.373 4.392 8.091 1.00 95.19 91 THR A O 1
ATOM 734 N N . ILE A 1 92 ? -8.502 3.740 6.114 1.00 96.50 92 ILE A N 1
ATOM 735 C CA . ILE A 1 92 ? -7.095 3.831 6.513 1.00 96.50 92 ILE A CA 1
ATOM 736 C C . ILE A 1 92 ? -6.542 5.178 6.044 1.00 96.50 92 ILE A C 1
ATOM 738 O O . ILE A 1 92 ? -6.247 5.370 4.865 1.00 96.50 92 ILE A O 1
ATOM 742 N N . ASP A 1 93 ? -6.425 6.147 6.949 1.00 96.50 93 ASP A N 1
ATOM 743 C CA . ASP A 1 93 ? -5.766 7.417 6.637 1.00 96.50 93 ASP A CA 1
ATOM 744 C C . ASP A 1 93 ? -4.238 7.267 6.513 1.00 96.50 93 ASP A C 1
ATOM 746 O O . ASP A 1 93 ? -3.647 6.238 6.850 1.00 96.50 93 ASP A O 1
ATOM 750 N N . GLY A 1 94 ? -3.581 8.315 6.015 1.00 94.75 94 GLY A N 1
ATOM 751 C CA . GLY A 1 94 ? -2.132 8.324 5.841 1.00 94.75 94 GLY A CA 1
ATOM 752 C C . GLY A 1 94 ? -1.346 8.188 7.147 1.00 94.75 94 GLY A C 1
ATOM 753 O O . GLY A 1 94 ? -0.243 7.655 7.121 1.00 94.75 94 GLY A O 1
ATOM 754 N N . GLY A 1 95 ? -1.895 8.620 8.286 1.00 95.00 95 GLY A N 1
ATOM 755 C CA . GLY A 1 95 ? -1.245 8.455 9.587 1.00 95.00 95 GLY A CA 1
ATOM 756 C C . GLY A 1 95 ? -1.195 6.985 9.995 1.00 95.00 95 GLY A C 1
ATOM 757 O O . GLY A 1 95 ? -0.118 6.465 10.278 1.00 95.00 95 GLY A O 1
ATOM 758 N N . LYS A 1 96 ? -2.343 6.300 9.934 1.00 95.44 96 LYS A N 1
ATOM 759 C CA . LYS A 1 96 ? -2.450 4.856 10.191 1.00 95.44 96 LYS A CA 1
ATOM 760 C C . LYS A 1 96 ? -1.574 4.054 9.236 1.00 95.44 96 LYS A C 1
ATOM 762 O O . LYS A 1 96 ? -0.847 3.170 9.679 1.00 95.44 96 LYS A O 1
ATOM 767 N N . LEU A 1 97 ? -1.611 4.380 7.941 1.00 96.06 97 LEU A N 1
ATOM 768 C CA . LEU A 1 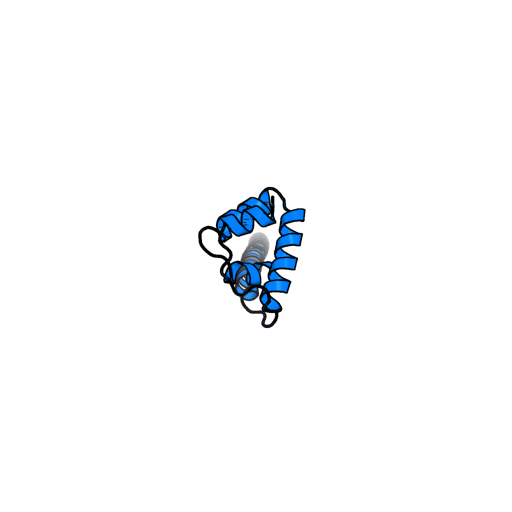97 ? -0.792 3.696 6.942 1.00 96.06 97 LEU A CA 1
ATOM 769 C C . LEU A 1 97 ? 0.705 3.867 7.229 1.00 96.06 97 LEU A C 1
ATOM 771 O O . LEU A 1 97 ? 1.448 2.894 7.162 1.00 96.06 97 LEU A O 1
ATOM 775 N N . LEU A 1 98 ? 1.143 5.074 7.596 1.00 95.19 98 LEU A N 1
ATOM 776 C CA . LEU A 1 98 ? 2.540 5.341 7.937 1.00 95.19 98 LEU A CA 1
ATOM 777 C C . LEU A 1 98 ? 2.993 4.538 9.163 1.00 95.19 98 LEU A C 1
ATOM 779 O O . LEU A 1 98 ? 4.092 3.996 9.158 1.00 95.19 98 LEU A O 1
ATOM 783 N N . THR A 1 99 ? 2.147 4.416 10.191 1.00 94.69 99 THR A N 1
ATOM 784 C CA . THR A 1 99 ? 2.449 3.607 11.386 1.00 94.69 99 THR A CA 1
ATOM 785 C C . THR A 1 99 ? 2.663 2.128 11.067 1.00 94.69 99 THR A C 1
ATOM 787 O O . THR A 1 99 ? 3.420 1.471 11.769 1.00 94.69 99 THR A O 1
ATOM 790 N N . LEU A 1 100 ? 2.015 1.600 10.028 1.00 92.38 100 LEU A N 1
ATOM 791 C CA . LEU A 1 100 ? 2.154 0.197 9.626 1.00 92.38 100 LEU A CA 1
ATOM 792 C C . LEU A 1 100 ? 3.406 -0.081 8.784 1.00 92.38 100 LEU A C 1
ATOM 794 O O . LEU A 1 100 ? 3.790 -1.240 8.650 1.00 92.38 100 LEU A O 1
ATOM 798 N N . ILE A 1 101 ? 3.986 0.955 8.174 1.00 88.19 101 ILE A N 1
ATOM 799 C CA . ILE A 1 101 ? 5.125 0.849 7.252 1.00 88.19 101 ILE A CA 1
ATOM 800 C C . ILE A 1 101 ? 6.455 1.201 7.942 1.00 88.19 101 ILE A C 1
ATOM 802 O O . ILE A 1 101 ? 7.495 0.704 7.514 1.00 88.19 101 ILE A O 1
ATOM 806 N N . ASN A 1 102 ? 6.419 2.045 8.980 1.00 77.19 102 ASN A N 1
ATOM 807 C CA . ASN A 1 102 ? 7.586 2.451 9.777 1.00 77.19 102 ASN A CA 1
ATOM 808 C C . ASN A 1 102 ? 8.134 1.356 10.701 1.00 77.19 102 ASN A C 1
ATOM 810 O O . ASN A 1 102 ? 7.342 0.524 11.198 1.00 77.19 102 ASN A O 1
#

Secondary structure (DSSP, 8-state):
--HHHHHHHHHHHHHHHHHHHHHHHHHHHHHHHHHTT---S---HHHHHHHHB-TTHHHHHHHHHHHSHHHHHHHHHHHHHHHHHTS--S-B-HHHHHHHH-

pLDDT: mean 79.82, std 18.73, range [43.78, 97.25]